Protein AF-A0A0B6S678-F1 (afdb_monomer_lite)

Radius of gyration: 17.33 Å; chains: 1; bounding box: 29×38×63 Å

Sequence (153 aa):
MSTRYEQDRADVARFLPTNTVYHRIGDQDVWTFTKDTELQVVFTISLYFCADEDIPGYCAQLVSPTIEKAWQNIHVGHIFPDGVICLGGASMRTRRTLREAFAKSCLWAEGMAVMIRSREVGQPSEFPFSANNEEGEAYAGDAVLKPTGGRRG

Foldseek 3Di:
DDPVVVVQVVCCVPQNDPQWDWDCDPPWTKIWHWDQEPLRDIWIKIWTWDPPAPDTAIWIFTPDDDDDPVLCDCQFLQAHVRRIHQLDDDRSGHDHDSNSNVVSVNLSVNQVSQCVVCVVVQHFAGRPPHPNDDVPQTHRPPDGDDDPDDDDD

Structure (mmCIF, N/CA/C/O backbone):
data_AF-A0A0B6S678-F1
#
_entry.id   AF-A0A0B6S678-F1
#
loop_
_atom_site.group_PDB
_atom_site.id
_atom_site.type_symbol
_atom_site.label_atom_id
_atom_site.label_alt_id
_atom_site.label_comp_id
_atom_site.label_asym_id
_atom_site.label_entity_id
_atom_site.label_seq_id
_atom_site.pdbx_PDB_ins_code
_atom_site.Cartn_x
_atom_site.Cartn_y
_atom_site.Cartn_z
_atom_site.occupancy
_atom_site.B_iso_or_equiv
_atom_site.auth_seq_id
_atom_site.auth_comp_id
_atom_site.auth_asym_id
_atom_site.auth_atom_id
_atom_site.pdbx_PDB_model_num
ATOM 1 N N . MET A 1 1 ? 7.490 -7.880 -23.589 1.00 59.47 1 MET A N 1
ATOM 2 C CA . MET A 1 1 ? 7.407 -7.847 -22.113 1.00 59.47 1 MET A CA 1
ATOM 3 C C . MET A 1 1 ? 8.781 -7.522 -21.559 1.00 59.47 1 MET A C 1
ATOM 5 O O . MET A 1 1 ? 9.763 -7.960 -22.148 1.00 59.47 1 MET A O 1
ATOM 9 N N . SER A 1 2 ? 8.857 -6.682 -20.527 1.00 72.94 2 SER A N 1
ATOM 10 C CA . SER A 1 2 ? 10.132 -6.196 -19.986 1.00 72.94 2 SER A CA 1
ATOM 11 C C . SER A 1 2 ? 10.820 -7.270 -19.133 1.00 72.94 2 SER A C 1
ATOM 13 O O . SER A 1 2 ? 10.162 -8.128 -18.549 1.00 72.94 2 SER A O 1
ATOM 15 N N . THR A 1 3 ? 12.148 -7.210 -19.021 1.00 84.44 3 THR A N 1
ATOM 16 C CA . THR A 1 3 ? 12.926 -8.052 -18.092 1.00 84.44 3 THR A CA 1
ATOM 17 C C . THR A 1 3 ? 12.507 -7.852 -16.634 1.00 84.44 3 THR A C 1
ATOM 19 O O . THR A 1 3 ? 12.562 -8.791 -15.845 1.00 84.44 3 THR A O 1
ATOM 22 N N . ARG A 1 4 ? 12.031 -6.649 -16.287 1.00 88.88 4 ARG A N 1
ATOM 23 C CA . ARG A 1 4 ? 11.501 -6.322 -14.959 1.00 88.88 4 ARG A CA 1
ATOM 24 C C . ARG A 1 4 ? 10.228 -7.099 -14.642 1.00 88.88 4 ARG A C 1
ATOM 26 O O . ARG A 1 4 ? 10.161 -7.700 -13.582 1.00 88.88 4 ARG A O 1
ATOM 33 N N . TYR A 1 5 ? 9.268 -7.142 -15.565 1.00 90.50 5 TYR A N 1
ATOM 34 C CA . TYR A 1 5 ? 8.018 -7.883 -15.366 1.00 90.50 5 TYR A CA 1
ATOM 35 C C . TYR A 1 5 ? 8.272 -9.361 -15.039 1.00 90.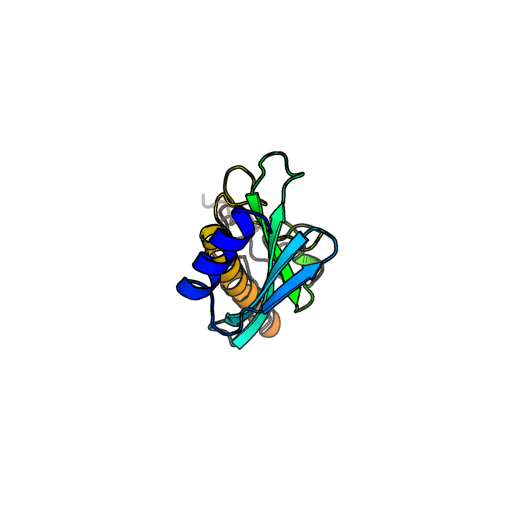50 5 TYR A C 1
ATOM 37 O O . TYR A 1 5 ? 7.653 -9.918 -14.139 1.00 90.50 5 TYR A O 1
ATOM 45 N N . GLU A 1 6 ? 9.205 -9.995 -15.748 1.00 93.12 6 GLU A N 1
ATOM 46 C CA . GLU A 1 6 ? 9.558 -11.399 -15.522 1.00 93.12 6 GLU A CA 1
ATOM 47 C C . GLU A 1 6 ? 10.170 -11.630 -14.133 1.00 93.12 6 GLU A C 1
ATOM 49 O O . GLU A 1 6 ? 9.836 -12.607 -13.459 1.00 93.12 6 GLU A O 1
ATOM 54 N N . GLN A 1 7 ? 11.017 -10.703 -13.678 1.00 92.62 7 GLN A N 1
ATOM 55 C CA . GLN A 1 7 ? 11.570 -10.727 -12.327 1.00 92.62 7 GLN A CA 1
ATOM 56 C C . GLN A 1 7 ? 10.487 -10.490 -11.266 1.00 92.62 7 GLN A C 1
ATOM 58 O O . GLN A 1 7 ? 10.398 -11.255 -10.307 1.00 92.62 7 GLN A O 1
ATOM 63 N N . ASP A 1 8 ? 9.632 -9.488 -11.466 1.00 95.56 8 ASP A N 1
ATOM 64 C CA . ASP A 1 8 ? 8.528 -9.167 -10.562 1.00 95.56 8 ASP A CA 1
ATOM 65 C C . ASP A 1 8 ? 7.570 -10.351 -10.437 1.00 95.56 8 ASP A C 1
ATOM 67 O O . ASP A 1 8 ? 7.201 -10.731 -9.331 1.00 95.56 8 ASP A O 1
ATOM 71 N N . ARG A 1 9 ? 7.225 -11.001 -11.554 1.00 95.94 9 ARG A N 1
ATOM 72 C CA . ARG A 1 9 ? 6.377 -12.197 -11.564 1.00 95.94 9 ARG A CA 1
ATOM 73 C C . ARG A 1 9 ? 6.990 -13.334 -10.747 1.00 95.94 9 ARG A C 1
ATOM 75 O O . ARG A 1 9 ? 6.268 -14.013 -10.017 1.00 95.94 9 ARG A O 1
ATOM 82 N N . ALA A 1 10 ? 8.301 -13.553 -10.863 1.00 95.38 10 ALA A N 1
ATOM 83 C CA . ALA A 1 10 ? 9.002 -14.573 -10.086 1.00 95.38 10 ALA A CA 1
ATOM 84 C C . ALA A 1 10 ? 9.017 -14.244 -8.583 1.00 95.38 10 ALA A C 1
ATOM 86 O O . ALA A 1 10 ? 8.788 -15.131 -7.758 1.00 95.38 10 ALA A O 1
ATOM 87 N N . ASP A 1 11 ? 9.232 -12.976 -8.227 1.00 95.69 11 ASP A N 1
ATOM 88 C CA . ASP A 1 11 ? 9.190 -12.517 -6.838 1.00 95.69 11 ASP A CA 1
ATOM 89 C C . ASP A 1 11 ? 7.777 -12.619 -6.249 1.00 95.69 11 ASP A C 1
ATOM 91 O O . ASP A 1 11 ? 7.617 -13.112 -5.130 1.00 95.69 11 ASP A O 1
ATOM 95 N N . VAL A 1 12 ? 6.746 -12.232 -7.007 1.00 96.88 12 VAL A N 1
ATOM 96 C CA . VAL A 1 12 ? 5.334 -12.355 -6.608 1.00 96.88 12 VAL A CA 1
ATOM 97 C C . VAL A 1 12 ? 5.001 -13.807 -6.300 1.00 96.88 12 VAL A C 1
ATOM 99 O O . VAL A 1 12 ? 4.535 -14.110 -5.205 1.00 96.88 12 VAL A O 1
ATOM 102 N N . ALA A 1 13 ? 5.305 -14.715 -7.230 1.00 96.31 13 ALA A N 1
ATOM 103 C CA . ALA A 1 13 ? 4.999 -16.135 -7.081 1.00 96.31 13 ALA A CA 1
ATOM 104 C C . ALA A 1 13 ? 5.690 -16.782 -5.868 1.00 96.31 13 ALA A C 1
ATOM 106 O O . ALA A 1 13 ? 5.209 -17.790 -5.352 1.00 96.31 13 ALA A O 1
ATOM 107 N N . ARG A 1 14 ? 6.826 -16.230 -5.421 1.00 96.56 14 ARG A N 1
ATOM 108 C CA . ARG A 1 14 ? 7.627 -16.793 -4.329 1.00 96.56 14 ARG A CA 1
ATOM 109 C C . ARG A 1 14 ? 7.358 -16.156 -2.968 1.00 96.56 14 ARG A C 1
ATOM 111 O O . ARG A 1 14 ? 7.486 -16.845 -1.957 1.00 96.56 14 ARG A O 1
ATOM 118 N N . PHE A 1 15 ? 7.087 -14.855 -2.922 1.00 95.88 15 PHE A N 1
ATOM 119 C CA . PHE A 1 15 ? 7.120 -14.083 -1.675 1.00 95.88 15 PHE A CA 1
ATOM 120 C C . PHE A 1 15 ? 5.809 -13.389 -1.327 1.00 95.88 15 PHE A C 1
ATOM 122 O O . PHE A 1 15 ? 5.606 -13.069 -0.156 1.00 95.88 15 PHE A O 1
ATOM 129 N N . LEU A 1 16 ? 4.957 -13.111 -2.312 1.00 96.62 16 LEU A N 1
ATOM 130 C CA . LEU A 1 16 ? 3.704 -12.404 -2.087 1.00 96.62 16 LEU A CA 1
ATOM 131 C C . LEU A 1 16 ? 2.567 -13.401 -1.819 1.00 96.62 16 LEU A C 1
ATOM 133 O O . LEU A 1 16 ? 2.668 -14.578 -2.175 1.00 96.62 16 LEU A O 1
ATOM 137 N N . PRO A 1 17 ? 1.485 -12.960 -1.159 1.00 96.19 17 PRO A N 1
ATOM 138 C CA . PRO A 1 17 ? 0.360 -13.828 -0.858 1.00 96.19 17 PRO A CA 1
ATOM 139 C C . PRO A 1 17 ? -0.325 -14.312 -2.140 1.00 96.19 17 PRO A C 1
ATOM 141 O O . PRO A 1 17 ? -0.341 -13.634 -3.169 1.00 96.19 17 PRO A O 1
ATOM 144 N N . THR A 1 18 ? -0.943 -15.488 -2.061 1.00 96.38 18 THR A N 1
ATOM 145 C CA . THR A 1 18 ? -1.623 -16.151 -3.186 1.00 96.38 18 THR A CA 1
ATOM 146 C C . THR A 1 18 ? -2.819 -15.375 -3.741 1.00 96.38 18 THR A C 1
ATOM 148 O O . THR A 1 18 ? -3.261 -15.658 -4.849 1.00 96.38 18 THR A O 1
ATOM 151 N N . ASN A 1 19 ? -3.329 -14.387 -3.004 1.00 97.19 19 ASN A N 1
ATOM 152 C CA . ASN A 1 19 ? -4.378 -13.468 -3.447 1.00 97.19 19 ASN A CA 1
ATOM 153 C C . ASN A 1 19 ? -3.840 -12.251 -4.225 1.00 97.19 19 ASN A C 1
ATOM 155 O O . ASN A 1 19 ? -4.587 -11.302 -4.455 1.00 97.19 19 ASN A O 1
ATOM 159 N N . THR A 1 20 ? -2.558 -12.247 -4.597 1.00 98.38 20 THR A N 1
ATOM 160 C CA . THR A 1 20 ? -1.972 -11.174 -5.403 1.00 98.38 20 THR A CA 1
ATOM 161 C C . THR A 1 20 ? -2.429 -11.297 -6.854 1.00 98.38 20 THR A C 1
ATOM 163 O O . THR A 1 20 ? -2.252 -12.338 -7.486 1.00 98.38 20 THR A O 1
ATOM 166 N N . VAL A 1 21 ? -2.979 -10.218 -7.401 1.00 98.00 21 VAL A N 1
ATOM 167 C CA . VAL A 1 21 ? -3.508 -10.130 -8.762 1.00 98.00 21 VAL A CA 1
ATOM 168 C C . VAL A 1 21 ? -2.671 -9.152 -9.580 1.00 98.00 21 VAL A C 1
ATOM 170 O O . VAL A 1 21 ? -2.317 -8.068 -9.121 1.00 98.00 21 VAL A O 1
ATOM 173 N N . TYR A 1 22 ? -2.346 -9.551 -10.808 1.00 97.62 22 TYR A N 1
ATOM 174 C CA . TYR A 1 22 ? -1.678 -8.691 -11.777 1.00 97.62 22 TYR A CA 1
ATOM 175 C C . TYR A 1 22 ? -2.688 -7.846 -12.551 1.00 97.62 22 TYR A C 1
ATOM 177 O O . TYR A 1 22 ? -3.679 -8.364 -13.073 1.00 97.62 22 TYR A O 1
ATOM 185 N N . HIS A 1 23 ? -2.366 -6.570 -12.715 1.00 95.81 23 HIS A N 1
ATOM 186 C CA . HIS A 1 23 ? -3.076 -5.632 -13.563 1.00 95.81 23 HIS A CA 1
ATOM 187 C C . HIS A 1 23 ? -2.084 -4.877 -14.448 1.00 95.81 23 HIS A C 1
ATOM 189 O O . HIS A 1 23 ? -0.986 -4.512 -14.026 1.00 95.81 23 HIS A O 1
ATOM 195 N N . ARG A 1 24 ? -2.506 -4.588 -15.678 1.00 94.69 24 ARG A N 1
ATOM 196 C CA . ARG A 1 24 ? -1.829 -3.640 -16.561 1.00 94.69 24 ARG A CA 1
ATOM 197 C C . ARG A 1 24 ? -2.677 -2.373 -16.620 1.00 94.69 24 ARG A C 1
ATOM 199 O O . ARG A 1 24 ? -3.773 -2.406 -17.176 1.00 94.69 24 ARG A O 1
ATOM 206 N N . ILE A 1 25 ? -2.200 -1.284 -16.022 1.00 92.44 25 ILE A N 1
ATOM 207 C CA . ILE A 1 25 ? -2.887 0.016 -16.018 1.00 92.44 25 ILE A CA 1
ATOM 208 C C . ILE A 1 25 ? -2.088 0.958 -16.915 1.00 92.44 25 ILE A C 1
ATOM 210 O O . ILE A 1 25 ? -0.994 1.391 -16.560 1.00 92.44 25 ILE A O 1
ATOM 214 N N . GLY A 1 26 ? -2.608 1.224 -18.116 1.00 89.88 26 GLY A N 1
ATOM 215 C CA . GLY A 1 26 ? -1.841 1.899 -19.164 1.00 89.88 26 GLY A CA 1
ATOM 216 C C . GLY A 1 26 ? -0.546 1.139 -19.466 1.00 89.88 26 GLY A C 1
ATOM 217 O O . GLY A 1 26 ? -0.575 -0.056 -19.773 1.00 89.88 26 GLY A O 1
ATOM 218 N N . ASP A 1 27 ? 0.591 1.819 -19.319 1.00 88.75 27 ASP A N 1
ATOM 219 C CA . ASP A 1 27 ? 1.920 1.231 -19.509 1.00 88.75 27 ASP A CA 1
ATOM 220 C C . ASP A 1 27 ? 2.594 0.731 -18.224 1.00 88.75 27 ASP A C 1
ATOM 222 O O . ASP A 1 27 ? 3.767 0.336 -18.245 1.00 88.75 27 ASP A O 1
ATOM 226 N N . GLN A 1 28 ? 1.855 0.680 -17.119 1.00 91.50 28 GLN A N 1
ATOM 227 C CA . GLN A 1 28 ? 2.375 0.268 -15.826 1.00 91.50 28 GLN A CA 1
ATOM 228 C C . GLN A 1 28 ? 1.938 -1.150 -15.451 1.00 91.50 28 GLN A C 1
ATOM 230 O O . GLN A 1 28 ? 0.766 -1.519 -15.558 1.00 91.50 28 GLN A O 1
ATOM 235 N N . ASP A 1 29 ? 2.908 -1.936 -14.987 1.00 95.44 29 ASP A N 1
ATOM 236 C CA . ASP A 1 29 ? 2.684 -3.228 -14.344 1.00 95.44 29 ASP A CA 1
ATOM 237 C C . ASP A 1 29 ? 2.359 -3.001 -12.867 1.00 95.44 29 ASP A C 1
ATOM 239 O O . ASP A 1 29 ? 3.157 -2.399 -12.142 1.00 95.44 29 ASP A O 1
ATOM 243 N N . VAL A 1 30 ? 1.191 -3.474 -12.433 1.00 97.00 30 VAL A N 1
ATOM 244 C CA . VAL A 1 30 ? 0.678 -3.270 -11.077 1.00 97.00 30 VAL A CA 1
ATOM 245 C C . VAL A 1 30 ? 0.295 -4.612 -10.467 1.00 97.00 30 VAL A C 1
ATOM 247 O O . VAL A 1 30 ? -0.416 -5.409 -11.076 1.00 97.00 30 VAL A O 1
ATOM 250 N N . TRP A 1 31 ? 0.763 -4.861 -9.249 1.00 98.38 31 TRP A N 1
ATOM 251 C CA . TRP A 1 31 ? 0.455 -6.058 -8.472 1.00 98.38 31 TRP A CA 1
ATOM 252 C C . TRP A 1 31 ? -0.357 -5.664 -7.248 1.00 98.38 31 TRP A C 1
ATOM 254 O O . TRP A 1 31 ? 0.149 -4.970 -6.368 1.00 98.38 31 TRP A O 1
ATOM 264 N N . THR A 1 32 ? -1.607 -6.100 -7.183 1.00 98.56 32 THR A N 1
ATOM 265 C CA . THR A 1 32 ? -2.532 -5.738 -6.108 1.00 98.56 32 THR A CA 1
ATOM 266 C C . THR A 1 32 ? -2.782 -6.939 -5.218 1.00 98.56 32 THR A C 1
ATOM 268 O O . THR A 1 32 ? -3.047 -8.030 -5.710 1.00 98.56 32 THR A O 1
ATOM 271 N N . PHE A 1 33 ? -2.714 -6.759 -3.906 1.00 98.62 33 PHE A N 1
ATOM 272 C CA . PHE A 1 33 ? -2.985 -7.819 -2.942 1.00 98.62 33 PHE A CA 1
ATOM 273 C C . PHE A 1 33 ? -3.835 -7.297 -1.790 1.00 98.62 33 PHE A C 1
ATOM 275 O O . PHE A 1 33 ? -3.901 -6.092 -1.530 1.00 98.62 33 PHE A O 1
ATOM 282 N N . THR A 1 34 ? -4.468 -8.225 -1.079 1.00 98.38 34 THR A N 1
ATOM 283 C CA . THR A 1 34 ? -5.219 -7.921 0.137 1.00 98.38 34 THR A CA 1
ATOM 284 C C . THR A 1 34 ? -4.464 -8.443 1.355 1.00 98.38 34 THR A C 1
ATOM 286 O O . THR A 1 34 ? -4.030 -9.597 1.373 1.00 98.38 34 THR A O 1
ATOM 289 N N . LYS A 1 35 ? -4.321 -7.609 2.383 1.00 97.62 35 LYS A N 1
ATOM 290 C CA . LYS A 1 35 ? -3.768 -7.971 3.690 1.00 97.62 35 LYS A CA 1
ATOM 291 C C . LYS A 1 35 ? -4.866 -7.874 4.735 1.00 97.62 35 LYS A C 1
ATOM 293 O O . LYS A 1 35 ? -5.409 -6.797 4.955 1.00 97.62 35 LYS A O 1
ATOM 298 N N . ASP A 1 36 ? -5.145 -8.993 5.386 1.00 97.88 36 ASP A N 1
ATOM 299 C CA . ASP A 1 36 ? -5.887 -9.020 6.643 1.00 97.88 36 ASP A CA 1
ATOM 300 C C . ASP A 1 36 ? -4.885 -8.880 7.793 1.00 97.88 36 ASP A C 1
ATOM 302 O O . ASP A 1 36 ? -3.912 -9.640 7.849 1.00 97.88 36 ASP A O 1
ATOM 306 N N . THR A 1 37 ? -5.026 -7.849 8.621 1.00 97.88 37 THR A N 1
ATOM 307 C CA . THR A 1 37 ? -4.108 -7.570 9.738 1.00 97.88 37 THR A CA 1
ATOM 308 C C . THR A 1 37 ? -4.440 -8.409 10.963 1.00 97.88 37 THR A C 1
ATOM 310 O O . THR A 1 37 ? -5.522 -8.984 11.063 1.00 97.88 37 THR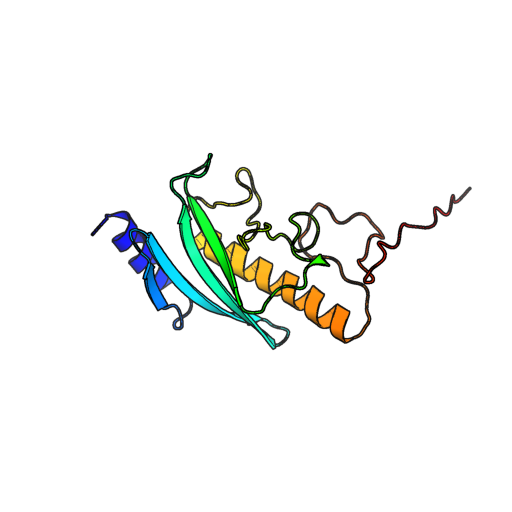 A O 1
ATOM 313 N N . GLU A 1 38 ? -3.539 -8.444 11.944 1.00 96.62 38 GLU A N 1
ATOM 314 C CA . GLU A 1 38 ? -3.801 -9.154 13.210 1.00 96.62 38 GLU A CA 1
ATOM 315 C C . GLU A 1 38 ? -5.025 -8.587 13.956 1.00 96.62 38 GLU A C 1
ATOM 317 O O . GLU A 1 38 ? -5.668 -9.269 14.752 1.00 96.62 38 GLU A O 1
ATOM 322 N N . LEU A 1 39 ? -5.387 -7.335 13.662 1.00 95.94 39 LEU A N 1
ATOM 323 C CA . LEU A 1 39 ? -6.553 -6.647 14.214 1.00 95.94 39 LEU A CA 1
ATOM 324 C C . LEU A 1 39 ? -7.795 -6.730 13.314 1.00 95.94 39 LEU A C 1
ATOM 326 O O . LEU A 1 39 ? -8.743 -5.959 13.502 1.00 95.94 39 LEU A O 1
ATOM 330 N N . GLN A 1 40 ? -7.810 -7.650 12.345 1.00 96.81 40 GLN A N 1
ATOM 331 C CA . GLN A 1 40 ? -8.942 -7.909 11.447 1.00 96.81 40 GLN A CA 1
ATOM 332 C C . GLN A 1 40 ? -9.367 -6.662 10.656 1.00 96.81 40 GLN A C 1
ATOM 334 O O . GLN A 1 40 ? -10.556 -6.406 10.451 1.00 96.81 40 GLN A O 1
ATOM 339 N N . VAL A 1 41 ? -8.395 -5.827 10.282 1.00 97.69 41 VAL A N 1
ATOM 340 C CA . VAL A 1 41 ? -8.605 -4.695 9.377 1.00 97.69 41 VAL A CA 1
ATOM 341 C C . VAL A 1 41 ? -8.029 -5.082 8.027 1.00 97.69 41 VAL A C 1
ATOM 343 O O . VAL A 1 41 ? -6.844 -5.386 7.906 1.00 97.69 41 VAL A O 1
ATOM 346 N N . VAL A 1 42 ? -8.878 -5.065 7.007 1.00 98.06 42 VAL A N 1
ATOM 347 C CA . VAL A 1 42 ? -8.512 -5.519 5.668 1.00 98.06 42 VAL A CA 1
ATOM 348 C C . VAL A 1 42 ? -8.061 -4.337 4.822 1.00 98.06 42 VAL A C 1
ATOM 350 O O . VAL A 1 42 ? -8.820 -3.389 4.629 1.00 98.06 42 VAL A O 1
ATOM 353 N N . PHE A 1 43 ? -6.853 -4.426 4.267 1.00 98.62 43 PHE A N 1
ATOM 354 C CA . PHE A 1 43 ? -6.289 -3.443 3.344 1.00 98.62 43 PHE A CA 1
ATOM 355 C C . PHE A 1 43 ? -6.096 -4.049 1.960 1.00 98.62 43 PHE A C 1
ATOM 357 O O . PHE A 1 43 ? -5.619 -5.175 1.835 1.00 98.62 43 PHE A O 1
ATOM 364 N N . THR A 1 44 ? -6.396 -3.283 0.915 1.00 98.62 44 THR A N 1
ATOM 365 C CA . THR A 1 44 ? -5.985 -3.588 -0.459 1.00 98.62 44 THR A CA 1
ATOM 366 C C . THR A 1 44 ? -4.882 -2.625 -0.864 1.00 98.62 44 THR A C 1
ATOM 368 O O . THR A 1 44 ? -5.051 -1.407 -0.767 1.00 98.62 44 THR A O 1
ATOM 371 N N . ILE A 1 45 ? -3.750 -3.169 -1.302 1.00 98.75 45 ILE A N 1
ATOM 372 C CA . ILE A 1 45 ? -2.531 -2.414 -1.599 1.00 98.75 45 ILE A CA 1
ATOM 373 C C . ILE A 1 45 ? -2.043 -2.800 -2.990 1.00 98.75 45 ILE A C 1
ATOM 375 O O . ILE A 1 45 ? -1.998 -3.981 -3.334 1.00 98.75 45 ILE A O 1
ATOM 379 N N . SER A 1 46 ? -1.654 -1.799 -3.772 1.00 98.56 46 SER A N 1
ATOM 380 C CA . SER A 1 46 ? -1.034 -1.977 -5.084 1.00 98.56 46 SER A CA 1
ATOM 381 C C . SER A 1 46 ? 0.457 -1.684 -5.021 1.00 98.56 46 SER A C 1
ATOM 383 O O . SER A 1 46 ? 0.872 -0.692 -4.427 1.00 98.56 46 SER A O 1
ATOM 385 N N . LEU A 1 47 ? 1.257 -2.528 -5.662 1.00 98.31 47 LEU A N 1
ATOM 386 C CA . LEU A 1 47 ? 2.697 -2.377 -5.829 1.00 98.31 47 LEU A CA 1
ATOM 387 C C . LEU A 1 47 ? 3.014 -2.153 -7.302 1.00 98.31 47 LEU A C 1
ATOM 389 O O . LEU A 1 47 ? 2.518 -2.881 -8.162 1.00 98.31 47 LEU A O 1
ATOM 393 N N . TYR A 1 48 ? 3.859 -1.173 -7.596 1.00 97.12 48 TYR A N 1
ATOM 394 C CA . TYR A 1 48 ? 4.236 -0.845 -8.968 1.00 97.12 48 TYR A CA 1
ATOM 395 C C . TYR A 1 48 ? 5.598 -0.164 -9.024 1.00 97.12 48 TYR A C 1
ATOM 397 O O . TYR A 1 48 ? 6.073 0.401 -8.038 1.00 97.12 48 TYR A O 1
ATOM 405 N N . PHE A 1 49 ? 6.239 -0.222 -10.189 1.00 96.06 49 PHE A N 1
ATOM 406 C CA . PHE A 1 49 ? 7.502 0.469 -10.416 1.00 96.06 49 PHE A CA 1
ATOM 407 C C . PHE A 1 49 ? 7.254 1.938 -10.794 1.00 96.06 49 PHE A C 1
ATOM 409 O O . PHE A 1 49 ? 6.571 2.230 -11.777 1.00 96.06 49 PHE A O 1
ATOM 416 N N . CYS A 1 50 ? 7.830 2.844 -10.012 1.00 92.75 50 CYS A N 1
ATOM 417 C CA . CYS A 1 50 ? 7.855 4.288 -10.192 1.00 92.75 50 CYS A CA 1
ATOM 418 C C . CYS A 1 50 ? 9.173 4.689 -10.864 1.00 92.75 50 CYS A C 1
ATOM 420 O O . CYS A 1 50 ? 10.227 4.680 -10.225 1.00 92.75 50 CYS A O 1
ATOM 422 N N . ALA A 1 51 ? 9.120 5.001 -12.160 1.00 88.62 51 ALA A N 1
ATOM 423 C CA . ALA A 1 51 ? 10.296 5.427 -12.920 1.00 88.62 51 ALA A CA 1
ATOM 424 C C . ALA A 1 51 ? 10.588 6.931 -12.785 1.00 88.62 51 ALA A C 1
ATOM 426 O O . ALA A 1 51 ? 11.750 7.314 -12.872 1.00 88.62 51 ALA A O 1
ATOM 427 N N . ASP A 1 52 ? 9.555 7.745 -12.546 1.00 82.50 52 ASP A N 1
ATOM 428 C CA . ASP A 1 52 ? 9.620 9.216 -12.578 1.00 82.50 52 ASP A CA 1
ATOM 429 C C . ASP A 1 52 ? 9.923 9.860 -11.212 1.00 82.50 52 ASP A C 1
ATOM 431 O O . ASP A 1 52 ? 9.837 11.074 -11.053 1.00 82.50 52 ASP A O 1
ATOM 435 N N . GLU A 1 53 ? 10.262 9.049 -10.212 1.00 78.06 53 GLU A N 1
ATOM 436 C CA . GLU A 1 53 ? 10.692 9.527 -8.896 1.00 78.06 53 GLU A CA 1
ATOM 437 C C . GLU A 1 53 ? 12.190 9.868 -8.924 1.00 78.06 53 GLU A C 1
ATOM 439 O O . GLU A 1 53 ? 12.962 9.212 -9.627 1.00 78.06 53 GLU A O 1
ATOM 444 N N . ASP A 1 54 ? 12.626 10.822 -8.088 1.00 81.50 54 ASP A N 1
ATOM 445 C CA . ASP A 1 54 ? 14.048 11.204 -7.945 1.00 81.50 54 ASP A CA 1
ATOM 446 C C . ASP A 1 54 ? 14.958 9.985 -7.711 1.00 81.50 54 ASP A C 1
ATOM 448 O O . ASP A 1 54 ? 16.116 9.938 -8.132 1.00 81.50 54 ASP A O 1
ATOM 452 N N . ILE A 1 55 ? 14.408 8.973 -7.034 1.00 86.19 55 ILE A N 1
ATOM 453 C CA . ILE A 1 55 ? 15.013 7.658 -6.858 1.00 86.19 55 ILE A CA 1
ATOM 454 C C . ILE A 1 55 ? 14.040 6.612 -7.423 1.00 86.19 55 ILE A C 1
ATOM 456 O O . ILE A 1 55 ? 13.103 6.213 -6.718 1.00 86.19 55 ILE A O 1
ATOM 460 N N . PRO A 1 56 ? 14.265 6.127 -8.661 1.00 92.00 56 PRO A N 1
ATOM 461 C CA . PRO A 1 56 ? 13.418 5.112 -9.272 1.00 92.00 56 PRO A CA 1
ATOM 462 C C . PRO A 1 56 ? 13.364 3.832 -8.436 1.00 92.00 56 PRO A C 1
ATOM 464 O O . PRO A 1 56 ? 14.390 3.330 -7.963 1.00 92.00 56 PRO A O 1
ATOM 467 N N . GLY A 1 57 ? 12.173 3.265 -8.281 1.00 95.38 57 GLY A N 1
ATOM 468 C CA . GLY A 1 57 ? 11.973 2.092 -7.436 1.00 95.38 57 GLY A CA 1
ATOM 469 C C . GLY A 1 57 ? 10.519 1.649 -7.361 1.00 95.38 57 GLY A C 1
ATOM 470 O O . GLY A 1 57 ? 9.672 2.114 -8.110 1.00 95.38 57 GLY A O 1
ATOM 471 N N . TYR A 1 58 ? 10.225 0.726 -6.457 1.00 97.19 58 TYR A N 1
ATOM 472 C CA . TYR A 1 58 ? 8.888 0.193 -6.234 1.00 97.19 58 TYR A CA 1
ATOM 473 C C . TYR A 1 58 ? 8.151 1.014 -5.184 1.00 97.19 58 TYR A C 1
ATOM 475 O O . TYR A 1 58 ? 8.645 1.176 -4.065 1.00 97.19 58 TYR A O 1
ATOM 483 N N . CYS A 1 59 ? 6.973 1.497 -5.556 1.00 97.31 59 CYS A N 1
ATOM 484 C CA . CYS A 1 59 ? 6.025 2.168 -4.682 1.00 97.31 59 CYS A CA 1
ATOM 485 C C . CYS A 1 59 ? 4.981 1.171 -4.168 1.00 97.31 59 CYS A C 1
ATOM 487 O O . CYS A 1 59 ? 4.729 0.137 -4.794 1.00 97.31 59 CYS A O 1
ATOM 489 N N . ALA A 1 60 ? 4.347 1.512 -3.048 1.00 98.19 60 ALA A N 1
ATOM 490 C CA . ALA A 1 60 ? 3.124 0.869 -2.587 1.00 98.19 60 ALA A CA 1
ATOM 491 C C . ALA A 1 60 ? 2.045 1.934 -2.406 1.00 98.19 60 ALA A C 1
ATOM 493 O O . ALA A 1 60 ? 2.320 2.974 -1.815 1.00 98.19 60 ALA A O 1
ATOM 494 N N . GLN A 1 61 ? 0.834 1.686 -2.888 1.00 98.12 61 GLN A N 1
ATOM 495 C CA . GLN A 1 61 ? -0.279 2.624 -2.794 1.00 98.12 61 GLN A CA 1
ATOM 496 C C . GLN A 1 61 ? -1.492 1.945 -2.173 1.00 98.12 61 GLN A C 1
ATOM 498 O O . GLN A 1 61 ? -1.852 0.821 -2.538 1.00 98.12 61 GLN A O 1
ATOM 503 N N . LEU A 1 62 ? -2.120 2.641 -1.232 1.00 98.50 62 LEU A N 1
ATOM 504 C CA . LEU A 1 62 ? -3.367 2.211 -0.623 1.00 98.50 62 LEU A CA 1
ATOM 505 C C . LEU A 1 62 ? -4.508 2.319 -1.640 1.00 98.50 62 LEU A C 1
ATOM 507 O O . LEU A 1 62 ? -4.763 3.392 -2.182 1.00 98.50 62 LEU A O 1
ATOM 511 N N . VAL A 1 63 ? -5.221 1.216 -1.856 1.00 98.12 63 VAL A N 1
ATOM 512 C CA . VAL A 1 63 ? -6.447 1.179 -2.667 1.00 98.12 63 VAL A CA 1
ATOM 513 C C . VAL A 1 63 ? -7.680 1.233 -1.768 1.00 98.12 63 VAL A C 1
ATOM 515 O O . VAL A 1 63 ? -8.627 1.964 -2.050 1.00 98.12 63 VAL A O 1
ATOM 518 N N . SER A 1 64 ? -7.682 0.465 -0.677 1.00 97.75 64 SER A N 1
ATOM 519 C CA . SER A 1 64 ? -8.763 0.454 0.313 1.00 97.75 64 SER A CA 1
ATOM 520 C C . SER A 1 64 ? -8.254 -0.013 1.685 1.00 97.75 64 SER A C 1
ATOM 522 O O . SER A 1 64 ? -7.251 -0.729 1.736 1.00 97.75 64 SER A O 1
ATOM 524 N N . PRO A 1 65 ? -8.910 0.366 2.798 1.00 96.12 65 PRO A N 1
ATOM 525 C CA . PRO A 1 65 ? -10.076 1.244 2.888 1.00 96.12 65 PRO A CA 1
ATOM 526 C C . PRO A 1 65 ? -9.695 2.717 2.69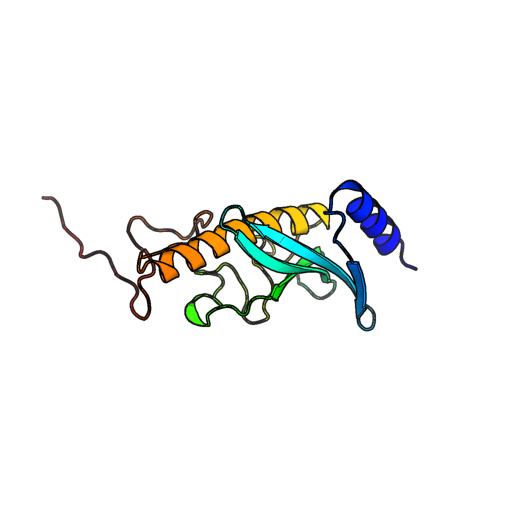9 1.00 96.12 65 PRO A C 1
ATOM 528 O O . PRO A 1 65 ? -8.520 3.078 2.669 1.00 96.12 65 PRO A O 1
ATOM 531 N N . THR A 1 66 ? -10.696 3.589 2.587 1.00 94.06 66 THR A N 1
ATOM 532 C CA . THR A 1 66 ? -10.437 5.025 2.650 1.00 94.06 66 THR A CA 1
ATOM 533 C C . THR A 1 66 ? -9.996 5.419 4.057 1.00 94.06 66 THR A C 1
ATOM 535 O O . THR A 1 66 ? -10.747 5.335 5.023 1.00 94.06 66 THR A O 1
ATOM 538 N N . ILE A 1 67 ? -8.762 5.906 4.094 1.00 92.44 67 ILE A N 1
ATOM 539 C CA . ILE A 1 67 ? -8.148 6.775 5.087 1.00 92.44 67 ILE A CA 1
ATOM 540 C C . ILE A 1 67 ? -8.990 7.890 5.692 1.00 92.44 67 ILE A C 1
ATOM 542 O O . ILE A 1 67 ? -9.449 8.734 4.921 1.00 92.44 67 ILE A O 1
ATOM 546 N N . GLU A 1 68 ? -9.063 8.051 7.008 1.00 90.00 68 GLU A N 1
ATOM 547 C CA . GLU A 1 68 ? -9.435 9.356 7.548 1.00 90.00 68 GLU A CA 1
ATOM 548 C C . GLU A 1 68 ? -8.461 10.450 7.114 1.00 90.00 68 GLU A C 1
ATOM 550 O O . GLU A 1 68 ? -7.244 10.267 7.124 1.00 90.00 68 GLU A O 1
ATOM 555 N N . LYS A 1 69 ? -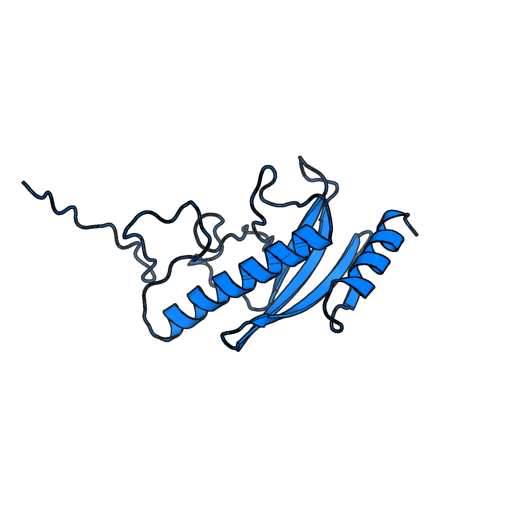8.998 11.628 6.784 1.00 88.56 69 LYS A N 1
ATOM 556 C CA . LYS A 1 69 ? -8.203 12.752 6.276 1.00 88.56 69 LYS A CA 1
ATOM 557 C C . LYS A 1 69 ? -7.102 13.191 7.246 1.00 88.56 69 LYS A C 1
ATOM 559 O O . LYS A 1 69 ? -6.018 13.553 6.806 1.00 88.56 69 LYS A O 1
ATOM 564 N N . ALA A 1 70 ? -7.368 13.120 8.548 1.00 87.25 70 ALA A N 1
ATOM 565 C CA . ALA A 1 70 ? -6.398 13.413 9.600 1.00 87.25 70 ALA A CA 1
ATOM 566 C C . ALA A 1 70 ? -5.132 12.542 9.520 1.00 87.25 70 ALA A C 1
ATOM 568 O O . ALA A 1 70 ? -4.041 12.993 9.863 1.00 87.25 70 ALA A O 1
ATOM 569 N N . TRP A 1 71 ? -5.267 11.305 9.039 1.00 90.81 71 TRP A N 1
ATOM 570 C CA . TRP A 1 71 ? -4.168 10.349 8.925 1.00 90.81 71 TRP A CA 1
ATOM 571 C C . TRP A 1 71 ? -3.477 10.387 7.562 1.00 90.81 71 TRP A C 1
ATOM 573 O O . TRP A 1 71 ? -2.421 9.782 7.406 1.00 90.81 71 TRP A O 1
ATOM 583 N N . GLN A 1 72 ? -4.010 11.127 6.584 1.00 91.31 72 GLN A N 1
ATOM 584 C CA . GLN A 1 72 ? -3.403 11.319 5.259 1.00 91.31 72 GLN A CA 1
ATOM 585 C C . GLN A 1 72 ? -2.237 12.321 5.310 1.00 91.31 72 GLN A C 1
ATOM 587 O O . GLN A 1 72 ? -2.214 13.340 4.620 1.00 91.31 72 GLN A O 1
ATOM 592 N N . ASN A 1 73 ? -1.280 12.049 6.190 1.00 89.25 73 ASN A N 1
ATOM 593 C CA . ASN A 1 73 ? -0.105 12.863 6.433 1.00 89.25 73 ASN A CA 1
ATOM 594 C C . ASN A 1 73 ? 1.089 11.942 6.688 1.00 89.25 73 ASN A C 1
ATOM 596 O O . ASN A 1 73 ? 1.008 11.004 7.484 1.00 89.25 73 ASN A O 1
ATOM 600 N N . ILE A 1 74 ? 2.214 12.246 6.046 1.00 89.31 74 ILE A N 1
ATOM 601 C CA . ILE A 1 74 ? 3.451 11.469 6.142 1.00 89.31 74 ILE A CA 1
ATOM 602 C C . ILE A 1 74 ? 4.002 11.376 7.572 1.00 89.31 74 ILE A C 1
ATOM 604 O O . ILE A 1 74 ? 4.632 10.384 7.919 1.00 89.31 74 ILE A O 1
ATOM 608 N N . HIS A 1 75 ? 3.745 12.379 8.409 1.00 87.25 75 HIS A N 1
ATOM 609 C CA . HIS A 1 75 ? 4.189 12.431 9.799 1.00 87.25 75 HIS A CA 1
ATOM 610 C C . HIS A 1 75 ? 3.221 11.745 10.767 1.00 87.25 75 HIS A C 1
ATOM 612 O O . HIS A 1 75 ? 3.617 11.474 11.894 1.00 87.25 75 HIS A O 1
ATOM 618 N N . VAL A 1 76 ? 1.987 11.457 10.336 1.00 87.62 76 VAL A N 1
ATOM 619 C CA . VAL A 1 76 ? 0.946 10.846 11.177 1.00 87.62 76 VAL A CA 1
ATOM 620 C C . VAL A 1 76 ? 0.667 9.422 10.711 1.00 87.62 76 VAL A C 1
ATOM 622 O O . VAL A 1 76 ? 1.108 8.467 11.336 1.00 87.62 76 VAL A O 1
ATOM 625 N N . GLY A 1 77 ? -0.021 9.258 9.581 1.00 91.75 77 GLY A N 1
ATOM 626 C CA . GLY A 1 77 ? -0.390 7.946 9.054 1.00 91.75 77 GLY A CA 1
ATOM 627 C C . GLY A 1 77 ? 0.626 7.352 8.089 1.00 91.75 77 GLY A C 1
ATOM 628 O O . GLY A 1 77 ? 0.312 6.350 7.452 1.00 91.75 77 GLY A O 1
ATOM 629 N N . HIS A 1 78 ? 1.813 7.961 7.941 1.00 94.38 78 HIS A N 1
ATOM 630 C CA . HIS A 1 78 ? 2.882 7.479 7.054 1.00 94.38 78 HIS A CA 1
ATOM 631 C C . HIS A 1 78 ? 2.376 7.194 5.636 1.00 94.38 78 HIS A C 1
ATOM 633 O O . HIS A 1 78 ? 2.705 6.186 5.017 1.00 94.38 78 HIS A O 1
ATOM 639 N N . ILE A 1 79 ? 1.541 8.094 5.127 1.00 95.44 79 ILE A N 1
ATOM 640 C CA . ILE A 1 79 ? 0.963 8.029 3.789 1.00 95.44 79 ILE A CA 1
ATOM 641 C C . ILE A 1 79 ? 1.000 9.426 3.167 1.00 95.44 79 ILE A C 1
ATOM 643 O O . ILE A 1 79 ? 0.822 10.443 3.843 1.00 95.44 79 ILE A O 1
ATOM 647 N N . PHE A 1 80 ? 1.303 9.485 1.881 1.00 93.75 80 PHE A N 1
ATOM 648 C CA . PHE A 1 80 ? 1.321 10.714 1.109 1.00 93.75 80 PHE A CA 1
ATOM 649 C C . PHE A 1 80 ? -0.108 11.110 0.685 1.00 93.75 80 PHE A C 1
ATOM 651 O O . PHE A 1 80 ? -1.001 10.260 0.663 1.00 93.75 80 PHE A O 1
ATOM 658 N N . PRO A 1 81 ? -0.350 12.384 0.315 1.00 90.88 81 PRO A N 1
ATOM 659 C CA . PRO A 1 81 ? -1.682 12.845 -0.099 1.00 90.88 81 PRO A CA 1
ATOM 660 C C . PRO A 1 81 ? -2.263 12.131 -1.330 1.00 90.88 81 PRO A C 1
ATOM 662 O O . PRO A 1 81 ? -3.472 12.142 -1.533 1.00 90.88 81 PRO A O 1
ATOM 665 N N . ASP A 1 82 ? -1.412 11.516 -2.152 1.00 92.31 82 ASP A N 1
ATOM 666 C CA . ASP A 1 82 ? -1.780 10.703 -3.318 1.00 92.31 82 ASP A CA 1
ATOM 667 C C . ASP A 1 82 ? -2.069 9.227 -2.963 1.00 92.31 82 ASP A C 1
ATOM 669 O O . ASP A 1 82 ? -2.322 8.407 -3.846 1.00 92.31 82 ASP A O 1
ATOM 673 N N . GLY A 1 83 ? -2.033 8.868 -1.676 1.00 95.19 83 GLY A N 1
ATOM 674 C CA . GLY A 1 83 ? -2.264 7.509 -1.189 1.00 95.19 83 GLY A CA 1
ATOM 675 C C . GLY A 1 83 ? -1.042 6.591 -1.274 1.00 95.19 83 GLY A C 1
ATOM 676 O O . GLY A 1 83 ? -1.142 5.420 -0.898 1.00 95.19 83 GLY A O 1
ATOM 677 N N . VAL A 1 84 ? 0.108 7.084 -1.751 1.00 96.81 84 VAL A N 1
ATOM 678 C CA . VAL A 1 84 ? 1.362 6.321 -1.710 1.00 96.81 84 VAL A CA 1
ATOM 679 C C . VAL A 1 84 ? 1.780 6.153 -0.253 1.00 96.81 84 VAL A C 1
ATOM 681 O O . VAL A 1 84 ? 1.747 7.092 0.536 1.00 96.81 84 VAL A O 1
ATOM 684 N N . ILE A 1 85 ? 2.164 4.947 0.130 1.00 97.44 85 ILE A N 1
ATOM 685 C CA . ILE A 1 85 ? 2.608 4.623 1.481 1.00 97.44 85 ILE A CA 1
ATOM 686 C C . ILE A 1 85 ? 4.052 5.102 1.656 1.00 97.44 85 ILE A C 1
ATOM 688 O O . ILE A 1 85 ? 4.909 4.876 0.800 1.00 97.44 85 ILE A O 1
ATOM 692 N N . CYS A 1 86 ? 4.348 5.729 2.793 1.00 94.94 86 CYS A N 1
ATOM 693 C CA . CYS A 1 86 ? 5.717 6.003 3.205 1.00 94.94 86 CYS A CA 1
ATOM 694 C C . CYS A 1 86 ? 6.394 4.688 3.599 1.00 94.94 86 CYS A C 1
ATOM 696 O O . CYS A 1 86 ? 6.143 4.103 4.652 1.00 94.94 86 CYS A O 1
ATOM 698 N N . LEU A 1 87 ? 7.288 4.216 2.741 1.00 93.81 87 LEU A N 1
ATOM 699 C CA . LEU A 1 87 ? 8.087 3.020 2.961 1.00 93.81 87 LEU A CA 1
ATOM 700 C C . LEU A 1 87 ? 9.326 3.310 3.820 1.00 93.81 87 LEU A C 1
ATOM 702 O O . LEU A 1 87 ? 10.006 2.361 4.220 1.00 93.81 87 LEU A O 1
ATOM 706 N N . GLY A 1 88 ? 9.630 4.585 4.100 1.00 88.38 88 GLY A N 1
ATOM 707 C CA . GLY A 1 88 ? 10.801 5.079 4.836 1.00 88.38 88 GLY A CA 1
ATOM 708 C C . GLY A 1 88 ? 12.108 5.041 4.028 1.00 88.38 88 GLY A C 1
ATOM 709 O O . GLY A 1 88 ? 12.123 4.704 2.846 1.00 88.38 88 GLY A O 1
ATOM 710 N N . GLY A 1 89 ? 13.248 5.302 4.675 1.00 84.81 89 GLY A N 1
ATOM 711 C CA . GLY A 1 89 ? 14.563 5.333 4.011 1.00 84.81 89 GLY A CA 1
ATOM 712 C C . GLY A 1 89 ? 14.784 6.588 3.156 1.00 84.81 89 GLY A C 1
ATOM 713 O O .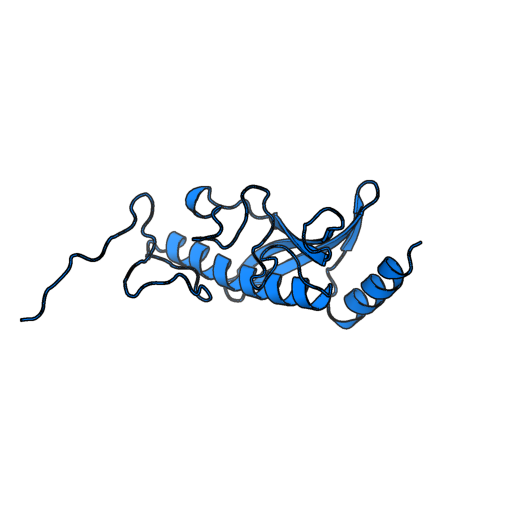 GLY A 1 89 ? 14.063 7.563 3.308 1.00 84.81 89 GLY A O 1
ATOM 714 N N . ALA A 1 90 ? 15.783 6.558 2.265 1.00 82.44 90 ALA A N 1
ATOM 715 C CA . ALA A 1 90 ? 16.241 7.751 1.541 1.00 82.44 90 ALA A CA 1
ATOM 716 C C . ALA A 1 90 ? 15.186 8.372 0.605 1.00 82.44 90 ALA A C 1
ATOM 718 O O . ALA A 1 90 ? 15.063 9.587 0.567 1.00 82.44 90 ALA A O 1
ATOM 719 N N . SER A 1 91 ? 14.420 7.552 -0.125 1.00 84.25 91 SER A N 1
ATOM 720 C CA . SER A 1 91 ? 13.347 8.042 -1.008 1.00 84.25 91 SER A CA 1
ATOM 721 C C . SER A 1 91 ? 12.042 8.321 -0.256 1.00 84.25 91 SER A C 1
ATOM 723 O O . SER A 1 91 ? 11.204 9.068 -0.749 1.00 84.25 91 SER A O 1
ATOM 725 N N . MET A 1 92 ? 11.839 7.705 0.917 1.00 91.38 92 MET A N 1
ATOM 726 C CA . MET A 1 92 ? 10.559 7.578 1.635 1.00 91.38 92 MET A CA 1
ATOM 727 C C . MET A 1 92 ? 9.416 6.922 0.834 1.00 91.38 92 MET A C 1
ATOM 729 O O . MET A 1 92 ? 8.650 6.169 1.425 1.00 91.38 92 MET A O 1
ATOM 733 N N . ARG A 1 93 ? 9.306 7.153 -0.479 1.00 94.12 93 ARG A N 1
ATOM 734 C CA . ARG A 1 93 ? 8.284 6.637 -1.401 1.00 94.12 93 ARG A CA 1
ATOM 735 C C . ARG A 1 93 ? 8.640 5.291 -2.003 1.00 94.12 93 ARG A C 1
ATOM 737 O O . ARG A 1 93 ? 7.773 4.429 -2.112 1.00 94.12 93 ARG A O 1
ATOM 744 N N . THR A 1 94 ? 9.899 5.110 -2.401 1.00 95.81 94 THR A N 1
ATOM 745 C CA . THR A 1 94 ? 10.305 3.943 -3.185 1.00 95.81 94 THR A CA 1
ATOM 746 C C . THR A 1 94 ? 11.238 3.005 -2.428 1.00 95.81 94 THR A C 1
ATOM 748 O O . THR A 1 94 ? 11.991 3.390 -1.524 1.00 95.81 94 THR A O 1
ATOM 751 N N . ARG A 1 95 ? 11.201 1.728 -2.819 1.00 95.38 95 ARG A N 1
ATOM 752 C CA . ARG A 1 95 ? 12.179 0.705 -2.432 1.00 95.38 95 ARG A CA 1
ATOM 753 C C . ARG A 1 95 ? 12.834 0.084 -3.650 1.00 95.38 95 ARG A C 1
ATOM 755 O O . ARG A 1 95 ? 12.279 0.086 -4.742 1.00 95.38 95 ARG A O 1
ATOM 762 N N . ARG A 1 96 ? 14.044 -0.449 -3.477 1.00 93.56 96 ARG A N 1
ATOM 763 C CA . ARG A 1 96 ? 14.841 -0.931 -4.611 1.00 93.56 96 ARG A CA 1
ATOM 764 C C . ARG A 1 96 ? 14.254 -2.202 -5.217 1.00 93.56 96 ARG A C 1
ATOM 766 O O . ARG A 1 96 ? 14.432 -2.446 -6.407 1.00 93.56 96 ARG A O 1
ATOM 773 N N . THR A 1 97 ? 13.568 -3.000 -4.403 1.00 94.19 97 THR A N 1
ATOM 774 C CA . THR A 1 97 ? 12.960 -4.265 -4.825 1.00 94.19 97 THR A CA 1
ATOM 775 C C . THR A 1 97 ? 11.468 -4.306 -4.509 1.00 94.19 97 THR A C 1
ATOM 777 O O . THR A 1 97 ? 11.017 -3.720 -3.521 1.00 94.19 97 THR A O 1
ATOM 780 N N . LEU A 1 98 ? 10.713 -5.058 -5.317 1.00 96.50 98 LEU A N 1
ATOM 781 C CA . LEU A 1 98 ? 9.287 -5.308 -5.097 1.00 96.50 98 LEU A CA 1
ATOM 782 C C . LEU A 1 98 ? 9.041 -5.929 -3.716 1.00 96.50 98 LEU A C 1
ATOM 784 O O . LEU A 1 98 ? 8.130 -5.531 -2.995 1.00 96.50 98 LEU A O 1
ATOM 788 N N . ARG A 1 99 ? 9.910 -6.864 -3.315 1.00 96.31 99 ARG A N 1
ATOM 789 C CA . ARG A 1 99 ? 9.847 -7.540 -2.016 1.00 96.31 99 ARG A CA 1
ATOM 790 C C . ARG A 1 99 ? 9.991 -6.579 -0.835 1.00 96.31 99 ARG A C 1
ATOM 792 O O . ARG A 1 99 ? 9.284 -6.730 0.158 1.00 96.31 99 ARG A O 1
ATOM 799 N N . GLU A 1 100 ? 10.902 -5.612 -0.912 1.00 96.00 100 GLU A N 1
ATOM 800 C CA . GLU A 1 100 ? 11.055 -4.599 0.138 1.00 96.00 100 GLU A CA 1
ATOM 801 C C . GLU A 1 100 ? 9.822 -3.697 0.233 1.00 96.00 100 GLU A C 1
ATOM 803 O O . GLU A 1 100 ? 9.371 -3.410 1.343 1.00 96.00 100 GLU A O 1
ATOM 808 N N . ALA A 1 101 ? 9.268 -3.276 -0.911 1.00 97.62 101 ALA A N 1
ATOM 809 C CA . ALA A 1 101 ? 8.041 -2.482 -0.944 1.00 97.62 101 ALA A CA 1
ATOM 810 C C . ALA A 1 101 ? 6.865 -3.254 -0.336 1.00 97.62 101 ALA A C 1
ATOM 812 O O . ALA A 1 101 ? 6.189 -2.737 0.552 1.00 97.62 101 ALA A O 1
ATOM 813 N N . PHE A 1 102 ? 6.699 -4.523 -0.720 1.00 98.12 102 PHE A N 1
ATOM 814 C CA . PHE A 1 102 ? 5.719 -5.431 -0.129 1.00 98.12 102 PHE A CA 1
ATOM 815 C C . PHE A 1 102 ? 5.880 -5.522 1.394 1.00 98.12 102 PHE A C 1
ATOM 817 O O . PHE A 1 102 ? 4.953 -5.192 2.133 1.00 98.12 102 PHE A O 1
ATOM 824 N N . ALA A 1 103 ? 7.069 -5.883 1.885 1.00 97.19 103 ALA A N 1
ATOM 825 C CA . ALA A 1 103 ? 7.311 -6.055 3.317 1.00 97.19 103 ALA A CA 1
ATOM 826 C C . ALA A 1 103 ? 7.027 -4.775 4.123 1.00 97.19 103 ALA A C 1
ATOM 828 O O . ALA A 1 103 ? 6.409 -4.831 5.187 1.00 97.19 103 ALA A O 1
ATOM 829 N N . LYS A 1 104 ? 7.442 -3.611 3.609 1.00 97.12 104 LYS A N 1
ATOM 830 C CA . LYS A 1 104 ? 7.183 -2.314 4.250 1.00 97.12 104 LYS A CA 1
ATOM 831 C C . LYS A 1 104 ? 5.707 -1.928 4.212 1.00 97.12 104 LYS A C 1
ATOM 833 O O . LYS A 1 104 ? 5.213 -1.412 5.208 1.00 97.12 104 LYS A O 1
ATOM 838 N N . SER A 1 105 ? 4.997 -2.228 3.128 1.00 97.94 105 SER A N 1
ATOM 839 C CA . SER A 1 105 ? 3.554 -1.984 3.038 1.00 97.94 105 SER A CA 1
ATOM 840 C C . SER A 1 105 ? 2.742 -2.858 4.002 1.00 97.94 105 SER A C 1
ATOM 842 O O . SER A 1 105 ? 1.799 -2.369 4.616 1.00 97.94 105 SER A O 1
ATOM 844 N N . CYS A 1 106 ? 3.154 -4.112 4.226 1.00 97.94 106 CYS A N 1
ATOM 845 C CA . CYS A 1 106 ? 2.545 -4.981 5.234 1.00 97.94 106 CYS A CA 1
ATOM 846 C C . CYS A 1 106 ? 2.756 -4.436 6.649 1.00 97.94 106 CYS A C 1
ATOM 848 O O . CYS A 1 106 ? 1.807 -4.371 7.422 1.00 97.94 106 CYS A O 1
ATOM 850 N N . LEU A 1 107 ? 3.976 -3.994 6.974 1.00 96.75 107 LEU A N 1
ATOM 851 C CA . LEU A 1 107 ? 4.257 -3.357 8.263 1.00 96.75 107 LEU A CA 1
ATOM 852 C C . LEU A 1 107 ? 3.431 -2.078 8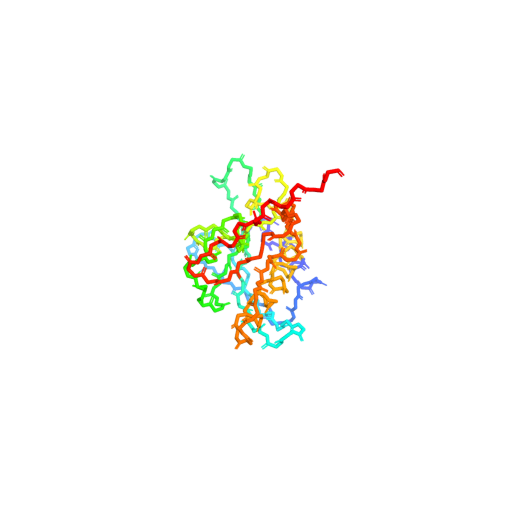.452 1.00 96.75 107 LEU A C 1
ATOM 854 O O . LEU A 1 107 ? 2.915 -1.827 9.540 1.00 96.75 107 LEU A O 1
ATOM 858 N N . TRP A 1 108 ? 3.290 -1.284 7.389 1.00 97.38 108 TRP A N 1
ATOM 859 C CA . TRP A 1 108 ? 2.447 -0.098 7.419 1.00 97.38 108 TRP A CA 1
ATOM 860 C C . TRP A 1 108 ? 0.979 -0.449 7.702 1.00 97.38 108 TRP A C 1
ATOM 862 O O . TRP A 1 108 ? 0.358 0.195 8.543 1.00 97.38 108 TRP A O 1
ATOM 872 N N . ALA A 1 109 ? 0.445 -1.494 7.062 1.00 98.19 109 ALA A N 1
ATOM 873 C CA . ALA A 1 109 ? -0.937 -1.930 7.259 1.00 98.19 109 ALA A CA 1
ATOM 874 C C . ALA A 1 109 ? -1.211 -2.329 8.717 1.00 98.19 109 ALA A C 1
ATOM 876 O O . ALA A 1 109 ? -2.232 -1.931 9.272 1.00 98.19 109 ALA A O 1
ATOM 877 N N . GLU A 1 110 ? -0.282 -3.041 9.367 1.00 97.56 110 GLU A N 1
ATOM 878 C CA . GLU A 1 110 ? -0.393 -3.359 10.800 1.00 97.56 110 GLU A CA 1
ATOM 879 C C . GLU A 1 110 ? -0.400 -2.087 11.664 1.00 97.56 110 GLU A C 1
ATOM 881 O O . GLU A 1 110 ? -1.241 -1.939 12.550 1.00 97.56 110 GLU A O 1
ATOM 886 N N . GLY A 1 111 ? 0.486 -1.125 11.379 1.00 95.50 111 GLY A N 1
ATOM 887 C CA . GLY A 1 111 ? 0.523 0.148 12.106 1.00 95.50 111 GLY A CA 1
ATOM 888 C C . GLY A 1 111 ? -0.758 0.970 11.941 1.00 95.50 111 GLY A C 1
ATOM 889 O O . GLY A 1 111 ? -1.292 1.500 12.915 1.00 95.50 111 GLY A O 1
ATOM 890 N N . MET A 1 112 ? -1.304 1.022 10.725 1.00 96.88 112 MET A N 1
ATOM 891 C CA . MET A 1 112 ? -2.565 1.709 10.445 1.00 96.88 112 MET A CA 1
ATOM 892 C C . MET A 1 112 ? -3.762 0.997 11.090 1.00 96.88 112 MET A C 1
ATOM 894 O O . MET A 1 112 ? -4.678 1.656 11.579 1.00 96.88 112 MET A O 1
ATOM 898 N N . ALA A 1 113 ? -3.752 -0.338 11.155 1.00 96.62 113 ALA A N 1
ATOM 899 C CA . ALA A 1 113 ? -4.787 -1.098 11.852 1.00 96.62 113 ALA A CA 1
ATOM 900 C C . ALA A 1 113 ? -4.850 -0.754 13.346 1.00 96.62 113 ALA A C 1
ATOM 902 O O . ALA A 1 113 ? -5.949 -0.622 13.886 1.00 96.62 113 ALA A O 1
ATOM 903 N N . VAL A 1 114 ? -3.696 -0.555 13.996 1.00 95.00 114 VAL A N 1
ATOM 904 C CA . VAL A 1 114 ? -3.637 -0.090 15.393 1.00 95.00 114 VAL A CA 1
ATOM 905 C C . VAL A 1 114 ? -4.323 1.265 15.530 1.00 95.00 114 VAL A C 1
ATOM 907 O O . VAL A 1 114 ? -5.206 1.407 16.372 1.00 95.00 114 VAL A O 1
ATOM 910 N N . MET A 1 115 ? -3.997 2.232 14.666 1.00 94.00 115 MET A N 1
ATOM 911 C CA . MET A 1 115 ? -4.629 3.556 14.719 1.00 94.00 115 MET A CA 1
ATOM 912 C C . MET A 1 115 ? -6.150 3.491 14.526 1.00 94.00 115 MET A C 1
ATOM 914 O O . MET A 1 115 ? -6.896 4.116 15.282 1.00 94.00 115 MET A O 1
ATOM 918 N N . ILE A 1 116 ? -6.614 2.695 13.555 1.00 94.44 116 ILE A N 1
ATOM 919 C CA . ILE A 1 116 ? -8.045 2.481 13.297 1.00 94.44 116 ILE A CA 1
ATOM 920 C C . ILE A 1 116 ? -8.738 1.920 14.541 1.00 94.44 116 ILE A C 1
ATOM 922 O O . ILE A 1 116 ? -9.703 2.514 15.022 1.00 94.44 116 ILE A O 1
ATOM 926 N N . ARG A 1 117 ? -8.229 0.819 15.109 1.00 94.06 117 ARG A N 1
ATOM 927 C CA . ARG A 1 117 ? -8.859 0.173 16.270 1.00 94.06 117 ARG A CA 1
ATOM 928 C C . ARG A 1 117 ? -8.825 1.036 17.520 1.00 94.06 117 ARG A C 1
ATOM 930 O O . ARG A 1 117 ? -9.832 1.115 18.217 1.00 94.06 117 ARG A O 1
ATOM 937 N N . SER A 1 118 ? -7.709 1.703 17.800 1.00 91.44 118 SER A N 1
ATOM 938 C CA . SER A 1 118 ? -7.611 2.615 18.941 1.00 91.44 118 SER A CA 1
ATOM 939 C C . SER A 1 118 ? -8.646 3.732 18.848 1.00 91.44 118 SER A C 1
ATOM 941 O O . SER A 1 118 ? -9.328 4.014 19.833 1.00 91.44 118 SER A O 1
ATOM 943 N N . ARG A 1 119 ? -8.849 4.307 17.656 1.00 90.94 119 ARG A N 1
ATOM 944 C CA . ARG A 1 119 ? -9.888 5.319 17.454 1.00 90.94 119 ARG A CA 1
ATOM 945 C C . ARG A 1 119 ? -11.297 4.767 17.670 1.00 90.94 119 ARG A C 1
ATOM 947 O O . ARG A 1 119 ? -12.103 5.442 18.306 1.00 90.94 119 ARG A O 1
ATOM 954 N N . GLU A 1 120 ? -11.600 3.570 17.172 1.00 91.75 120 GLU A N 1
ATOM 955 C CA . GLU A 1 120 ? -12.913 2.929 17.362 1.00 91.75 120 GLU A CA 1
ATOM 956 C C . GLU A 1 120 ? -13.277 2.763 18.845 1.00 91.75 120 GLU A C 1
ATOM 958 O O . GLU A 1 120 ? -14.446 2.889 19.209 1.00 91.75 120 GLU A O 1
ATOM 963 N N . VAL A 1 121 ? -12.283 2.536 19.711 1.00 92.00 121 VAL A N 1
ATOM 964 C CA . VAL A 1 121 ? -12.474 2.424 21.168 1.00 92.00 121 VAL A CA 1
ATOM 965 C C . VAL A 1 121 ? -12.246 3.740 21.924 1.00 92.00 121 VAL A C 1
ATOM 967 O O . VAL A 1 121 ? -12.207 3.744 23.155 1.00 92.00 121 VAL A O 1
ATOM 970 N N . GLY A 1 122 ? -12.093 4.864 21.215 1.00 88.38 122 GLY A N 1
ATOM 971 C CA . GLY A 1 122 ? -11.903 6.193 21.806 1.00 88.38 122 GLY A CA 1
ATOM 972 C C . GLY A 1 122 ? -10.562 6.384 22.520 1.00 88.38 122 GLY A C 1
ATOM 973 O O . GLY A 1 122 ? -10.439 7.267 23.368 1.00 88.38 122 GLY A O 1
ATOM 974 N N . GLN A 1 123 ? -9.566 5.556 22.209 1.00 84.06 123 GLN A N 1
ATOM 975 C CA . GLN A 1 123 ? -8.216 5.679 22.743 1.00 84.06 123 GLN A CA 1
ATOM 976 C C . GLN A 1 123 ? -7.352 6.544 21.825 1.00 84.06 123 GLN A C 1
ATOM 978 O O . GLN A 1 123 ? -7.470 6.464 20.598 1.00 84.06 123 GLN A O 1
ATOM 983 N N . PRO A 1 124 ? -6.458 7.362 22.401 1.00 79.75 124 PRO A N 1
ATOM 984 C CA . PRO A 1 124 ? -5.486 8.073 21.601 1.00 79.75 124 PRO A CA 1
ATOM 985 C C . PRO A 1 124 ? -4.545 7.063 20.934 1.00 79.75 124 PRO A C 1
ATOM 987 O O . PRO A 1 124 ? -4.265 5.995 21.484 1.00 79.75 124 PRO A O 1
ATOM 990 N N . SER A 1 125 ? -4.083 7.386 19.730 1.00 77.38 125 SER A N 1
ATOM 991 C CA . SER A 1 125 ? -3.205 6.500 18.965 1.00 77.38 125 SER A CA 1
ATOM 992 C C . SER A 1 125 ? -2.085 7.261 18.290 1.00 77.38 125 SER A C 1
ATOM 994 O O . SER A 1 125 ? -2.241 8.411 17.886 1.00 77.38 125 SER A O 1
ATOM 996 N N . GLU A 1 126 ? -0.950 6.595 18.172 1.00 81.31 126 GLU A N 1
ATOM 997 C CA . GLU A 1 126 ? 0.190 7.022 17.378 1.00 81.31 126 GLU A CA 1
ATOM 998 C C . GLU A 1 126 ? 0.600 5.861 16.479 1.00 81.31 126 GLU A C 1
ATOM 1000 O O . GLU A 1 126 ? 0.335 4.692 16.780 1.00 81.31 126 GLU A O 1
ATOM 1005 N N . PHE A 1 127 ? 1.236 6.172 15.355 1.00 81.50 127 PHE A N 1
ATOM 1006 C CA . PHE A 1 127 ? 1.710 5.130 14.463 1.00 81.50 127 PHE A CA 1
ATOM 1007 C C . PHE A 1 127 ? 2.878 4.393 15.143 1.00 81.50 127 PHE A C 1
ATOM 1009 O O . PHE A 1 127 ? 3.910 5.012 15.406 1.00 81.50 127 PHE A O 1
ATOM 1016 N N . PRO A 1 128 ? 2.778 3.081 15.420 1.00 74.25 128 PRO A N 1
ATOM 1017 C CA . PRO A 1 128 ? 3.660 2.409 16.384 1.00 74.25 128 PRO A CA 1
ATOM 1018 C C . PRO A 1 128 ? 5.115 2.236 15.915 1.00 74.25 128 PRO A C 1
ATOM 1020 O O . PRO A 1 128 ? 5.991 1.909 16.708 1.00 74.25 128 PRO A O 1
ATOM 1023 N N . PHE A 1 129 ? 5.393 2.439 14.625 1.00 74.12 129 PHE A N 1
ATOM 1024 C CA . PHE A 1 129 ? 6.718 2.235 14.020 1.00 74.12 129 PHE A CA 1
ATOM 1025 C C . PHE A 1 129 ? 7.331 3.534 13.484 1.00 74.12 129 PHE A C 1
ATOM 1027 O O . PHE A 1 129 ? 8.077 3.525 12.502 1.00 74.12 129 PHE A O 1
ATOM 1034 N N . SER A 1 130 ? 6.976 4.659 14.096 1.00 68.50 130 SER A N 1
ATOM 1035 C CA . SER A 1 130 ? 7.346 5.992 13.643 1.00 68.50 130 SER A CA 1
ATOM 1036 C C . SER A 1 130 ? 8.494 6.560 14.476 1.00 68.50 130 SER A C 1
ATOM 1038 O O . SER A 1 130 ? 8.410 6.657 15.695 1.00 68.50 130 SER A O 1
ATOM 1040 N N . ALA A 1 131 ? 9.565 6.989 13.803 1.00 64.81 131 ALA A N 1
ATOM 1041 C CA . ALA A 1 131 ? 10.666 7.715 14.443 1.00 64.81 131 ALA A CA 1
ATOM 1042 C C . ALA A 1 131 ? 10.276 9.144 14.871 1.00 64.81 131 ALA A C 1
ATOM 1044 O O . ALA A 1 131 ? 11.065 9.808 15.534 1.00 64.81 131 ALA A O 1
ATOM 1045 N N . ASN A 1 132 ? 9.084 9.611 14.478 1.00 61.25 132 ASN A N 1
ATOM 1046 C CA . ASN A 1 132 ? 8.553 10.923 14.847 1.00 61.25 132 ASN A CA 1
ATOM 1047 C C . ASN A 1 132 ? 7.729 10.882 16.143 1.00 61.25 132 ASN A C 1
ATOM 1049 O O . ASN A 1 132 ? 7.177 11.910 16.514 1.00 61.25 132 ASN A O 1
ATOM 1053 N N . ASN A 1 133 ? 7.584 9.721 16.790 1.00 55.72 133 ASN A N 1
ATOM 1054 C CA . ASN A 1 133 ? 6.858 9.657 18.055 1.00 55.72 133 ASN A CA 1
ATOM 1055 C C . ASN A 1 133 ? 7.723 10.318 19.135 1.00 55.72 133 ASN A C 1
ATOM 1057 O O . ASN A 1 133 ? 8.790 9.807 19.482 1.00 55.72 133 ASN A O 1
ATOM 1061 N N . GLU A 1 134 ? 7.283 11.470 19.637 1.00 57.94 134 GLU A N 1
ATOM 1062 C CA . GLU A 1 134 ? 7.825 12.071 20.856 1.00 57.94 134 GLU A CA 1
ATOM 1063 C C . GLU A 1 134 ? 7.117 11.468 22.081 1.00 57.94 134 GLU A C 1
ATOM 1065 O O . GLU A 1 134 ? 5.935 11.122 22.017 1.00 57.94 134 GLU A O 1
ATOM 1070 N N . GLU A 1 135 ? 7.813 11.337 23.219 1.00 47.03 135 GLU A N 1
ATOM 1071 C CA . GLU A 1 135 ? 7.189 10.864 24.463 1.00 47.03 135 GLU A CA 1
ATOM 1072 C C . GLU A 1 135 ? 5.984 11.753 24.837 1.00 47.03 135 GLU A C 1
ATOM 1074 O O . GLU A 1 135 ? 6.142 12.881 25.303 1.00 47.03 135 GLU A O 1
ATOM 1079 N N . GLY A 1 136 ? 4.769 11.219 24.669 1.00 50.50 136 GLY A N 1
ATOM 1080 C CA . GLY A 1 136 ? 3.521 11.856 25.098 1.00 50.50 136 GLY A CA 1
ATOM 1081 C C . GLY A 1 136 ? 2.671 12.504 24.000 1.00 50.50 136 GLY A C 1
ATOM 1082 O O . GLY A 1 136 ? 1.629 13.069 24.338 1.00 50.50 136 GLY A O 1
ATOM 1083 N N . GLU A 1 137 ? 3.042 12.409 22.720 1.00 49.34 137 GLU A N 1
ATOM 1084 C CA . GLU A 1 137 ? 2.231 12.924 21.604 1.00 49.34 137 GLU A CA 1
ATOM 1085 C C . GLU A 1 137 ? 1.346 11.835 20.979 1.00 49.34 137 GLU A C 1
ATOM 1087 O O . GLU A 1 137 ? 1.635 11.288 19.921 1.00 49.34 137 GLU A O 1
ATOM 1092 N N . ALA A 1 138 ? 0.213 11.540 21.617 1.00 53.78 138 ALA A N 1
ATOM 1093 C CA . ALA A 1 138 ? -0.788 10.645 21.042 1.00 53.78 138 ALA A CA 1
ATOM 1094 C C . ALA A 1 138 ? -1.929 11.442 20.382 1.00 53.78 138 ALA A C 1
ATOM 1096 O O . ALA A 1 138 ? -2.436 12.425 20.936 1.00 53.78 138 ALA A O 1
ATOM 1097 N N . TYR A 1 139 ? -2.361 11.021 19.190 1.00 50.34 139 TYR A N 1
ATOM 1098 C CA . TYR A 1 139 ? -3.429 11.685 18.444 1.00 50.34 139 TYR A CA 1
ATOM 1099 C C . TYR A 1 139 ? -4.792 11.358 19.071 1.00 50.34 139 TYR A C 1
ATOM 1101 O O . TYR A 1 139 ? -5.195 10.194 19.108 1.00 50.34 139 TYR A O 1
ATOM 1109 N N . ALA A 1 140 ? -5.513 12.377 19.553 1.00 51.62 140 ALA A N 1
ATOM 1110 C CA . ALA A 1 140 ? -6.806 12.251 20.238 1.00 51.62 140 ALA A CA 1
ATOM 1111 C C . ALA A 1 140 ? -7.960 12.921 19.459 1.00 51.62 140 ALA A C 1
ATOM 1113 O O . ALA A 1 140 ? -8.824 13.575 20.043 1.00 51.62 140 ALA A O 1
ATOM 1114 N N . GLY A 1 141 ? -7.978 12.785 18.128 1.00 59.81 141 GLY A N 1
ATOM 1115 C CA . GLY A 1 141 ? -8.973 13.432 17.260 1.00 59.81 141 GLY A CA 1
ATOM 1116 C C . GLY A 1 141 ? -8.560 14.848 16.839 1.00 59.81 141 GLY A C 1
ATOM 1117 O O . GLY A 1 141 ? -7.383 15.087 16.593 1.00 59.81 141 GLY A O 1
ATOM 1118 N N . ASP A 1 142 ? -9.508 15.791 16.754 1.00 44.31 142 ASP A N 1
ATOM 1119 C CA . ASP A 1 142 ? -9.301 17.164 16.231 1.00 44.31 142 ASP A CA 1
ATOM 1120 C C . ASP A 1 142 ? -8.302 18.032 17.028 1.00 44.31 142 ASP A C 1
ATOM 1122 O O . ASP A 1 142 ? -8.029 19.177 16.660 1.00 44.31 142 ASP A O 1
ATOM 1126 N N . ALA A 1 143 ? -7.724 17.506 18.106 1.00 43.66 143 ALA A N 1
ATOM 1127 C CA . ALA A 1 143 ? -6.680 18.163 18.870 1.00 43.66 143 ALA A CA 1
ATOM 1128 C C . ALA A 1 143 ? -5.468 17.239 19.048 1.00 43.66 143 ALA A C 1
ATOM 1130 O O . ALA A 1 143 ? -5.570 16.127 19.568 1.00 43.66 143 ALA A O 1
ATOM 1131 N N . VAL A 1 144 ? -4.295 17.757 18.676 1.00 45.62 144 VAL A N 1
ATOM 1132 C CA . VAL A 1 144 ? -3.009 17.249 19.160 1.00 45.62 144 VAL A CA 1
ATOM 1133 C C . VAL A 1 144 ? -2.927 17.605 20.644 1.00 45.62 144 VAL A C 1
ATOM 1135 O O . VAL A 1 144 ? -2.881 18.788 20.997 1.00 45.62 144 VAL A O 1
ATOM 1138 N N . LEU A 1 145 ? -2.947 16.602 21.522 1.00 45.72 145 LEU A N 1
ATOM 1139 C CA . LEU A 1 145 ? -2.700 16.816 22.944 1.00 45.72 145 LEU A CA 1
ATOM 1140 C C . LEU A 1 145 ? -1.210 17.112 23.124 1.00 45.72 145 LEU A C 1
ATOM 1142 O O . LEU A 1 145 ? -0.385 16.207 23.114 1.00 45.72 145 LEU A O 1
ATOM 1146 N N . LYS A 1 146 ? -0.863 18.394 23.274 1.00 38.25 146 LYS A N 1
ATOM 1147 C CA . LYS A 1 146 ? 0.486 18.783 23.692 1.00 38.25 146 LYS A CA 1
ATOM 1148 C C . LYS A 1 146 ? 0.692 18.420 25.165 1.00 38.25 146 LYS A C 1
ATOM 1150 O O . LYS A 1 146 ? -0.222 18.650 25.965 1.00 38.25 146 LYS A O 1
ATOM 1155 N N . PRO A 1 147 ? 1.884 17.949 25.563 1.00 44.00 147 PRO A N 1
ATOM 1156 C CA . PRO A 1 147 ? 2.177 17.698 26.963 1.00 44.00 147 PRO A CA 1
ATOM 1157 C C . PRO A 1 147 ? 2.083 19.006 27.755 1.00 44.00 147 PRO A C 1
ATOM 1159 O O . PRO A 1 147 ? 2.760 19.997 27.467 1.00 44.00 147 PRO A O 1
ATOM 1162 N N . THR A 1 148 ? 1.245 19.019 28.792 1.00 45.34 148 THR A N 1
ATOM 1163 C CA . THR A 1 148 ? 1.314 20.046 29.831 1.00 45.34 148 THR A CA 1
ATOM 1164 C C . THR A 1 148 ? 2.641 19.860 30.553 1.00 45.34 148 THR A C 1
ATOM 1166 O O . THR A 1 148 ? 2.787 18.948 31.366 1.00 45.34 148 THR A O 1
ATOM 1169 N N . GLY A 1 149 ? 3.624 20.691 30.205 1.00 41.75 149 GLY A N 1
ATOM 1170 C CA . GLY A 1 149 ? 4.962 20.666 30.782 1.00 41.75 149 GLY A CA 1
ATOM 1171 C C . GLY A 1 149 ? 4.924 20.748 32.306 1.00 41.75 149 GLY A C 1
ATOM 1172 O O . GLY A 1 149 ? 4.780 21.823 32.884 1.00 41.75 149 GLY A O 1
ATOM 1173 N N . GLY A 1 150 ? 5.088 19.602 32.960 1.00 35.81 150 GLY A N 1
ATOM 1174 C CA . GLY A 1 150 ? 5.377 19.514 34.381 1.00 35.81 150 GLY A CA 1
ATOM 1175 C C . GLY A 1 150 ? 6.881 19.604 34.589 1.00 35.81 150 GLY A C 1
ATOM 1176 O O . GLY A 1 150 ? 7.571 18.589 34.530 1.00 35.81 150 GLY A O 1
ATOM 1177 N N . ARG A 1 151 ? 7.398 20.811 34.852 1.00 40.25 151 ARG A N 1
ATOM 1178 C CA . ARG A 1 151 ? 8.724 20.968 35.466 1.00 40.25 151 ARG A CA 1
ATOM 1179 C C . ARG A 1 151 ? 8.719 20.202 36.789 1.00 40.25 151 ARG A C 1
ATOM 1181 O O . ARG A 1 151 ? 8.003 20.591 37.710 1.00 40.25 151 ARG A O 1
ATOM 1188 N N . ARG A 1 152 ? 9.514 19.137 36.897 1.00 40.91 152 ARG A N 1
ATOM 1189 C CA . ARG A 1 152 ? 9.977 18.664 38.205 1.00 40.91 152 ARG A CA 1
ATOM 1190 C C . ARG A 1 152 ? 11.155 19.549 38.609 1.00 40.91 152 ARG A C 1
ATOM 1192 O O . ARG A 1 152 ? 12.043 19.780 37.790 1.00 40.91 152 ARG A O 1
ATOM 1199 N N . GLY A 1 153 ? 11.040 20.135 39.800 1.00 39.88 153 GLY A N 1
ATOM 1200 C CA . GLY A 1 153 ? 12.081 20.941 40.438 1.00 39.88 153 GLY A CA 1
ATOM 1201 C C . GLY A 1 153 ? 13.190 20.104 41.050 1.00 39.88 153 GLY A C 1
ATOM 1202 O O . GLY A 1 153 ? 13.159 18.864 40.886 1.00 39.88 153 GLY A O 1
#

Organism: Burkholderia plantarii (NCBI:txid41899)

Secondary structure (DSSP, 8-state):
--HHHHHHHHHHHHHS-TT-EEEEETTEEEEEEEEE-TTS-EEEEEEEEESSSSS-EEEEEEEES---GGG-STTTTSB-TTSBB--BTTTBS-BSSHHHHHHHHHHHHHHHHHHHHHHHTT--B--TT-TT--TT--B-SSSB---------

pLDDT: mean 85.99, std 17.35, range [35.81, 98.75]